Protein AF-A0A497K3C1-F1 (afdb_monomer)

Solvent-accessible surface area (backbone atoms only — not comparable to full-atom values): 4559 Å² total; per-residue (Å²): 132,80,76,80,74,78,77,73,78,70,49,49,22,38,31,38,32,48,83,91,43,78,42,84,46,77,78,39,44,42,70,58,48,60,76,41,36,61,62,55,36,38,76,76,40,48,70,58,27,53,48,54,75,76,42,60,65,48,78,45,78,58,81,43,28,39,38,40,43,72,52,74,78,79,84,122

Structure (mmCIF, N/CA/C/O backbone):
data_AF-A0A497K3C1-F1
#
_entry.id   AF-A0A497K3C1-F1
#
loop_
_atom_site.group_PDB
_atom_site.id
_atom_site.type_symbol
_atom_site.label_atom_id
_atom_site.label_alt_id
_atom_site.label_comp_id
_atom_site.label_asym_id
_atom_site.label_entity_id
_atom_site.label_seq_id
_atom_site.pdbx_PDB_ins_code
_atom_site.Cartn_x
_atom_site.Cartn_y
_atom_site.Cartn_z
_atom_site.occupancy
_atom_site.B_iso_or_equiv
_atom_site.auth_seq_id
_atom_site.auth_comp_id
_atom_site.auth_asym_id
_atom_site.auth_atom_id
_atom_site.pdbx_PDB_model_num
ATOM 1 N N . MET A 1 1 ? -21.174 34.708 8.071 1.00 50.22 1 MET A N 1
ATOM 2 C CA . MET A 1 1 ? -21.360 33.246 8.062 1.00 50.22 1 MET A CA 1
ATOM 3 C C . MET A 1 1 ? -20.171 32.669 7.321 1.00 50.22 1 MET A C 1
ATOM 5 O O . MET A 1 1 ? -20.039 32.948 6.138 1.00 50.22 1 MET A O 1
ATOM 9 N N . HIS A 1 2 ? -19.247 32.018 8.028 1.00 55.88 2 HIS A N 1
ATOM 10 C CA . HIS A 1 2 ? -18.259 31.162 7.371 1.00 55.88 2 HIS A CA 1
ATOM 11 C C . HIS A 1 2 ? -19.023 29.984 6.753 1.00 55.88 2 HIS A C 1
ATOM 13 O O . HIS A 1 2 ? -19.932 29.478 7.419 1.00 55.88 2 HIS A O 1
ATOM 19 N N . PRO A 1 3 ? -18.735 29.572 5.509 1.00 62.25 3 PRO A N 1
ATOM 20 C CA . PRO A 1 3 ? -19.178 28.259 5.067 1.00 62.25 3 PRO A CA 1
ATOM 21 C C . PRO A 1 3 ? -18.569 27.212 6.018 1.00 62.25 3 PRO A C 1
ATOM 23 O O . PRO A 1 3 ? -17.441 27.422 6.475 1.00 62.25 3 PRO A O 1
ATOM 26 N N . PRO A 1 4 ? -19.304 26.142 6.374 1.00 63.00 4 PRO A N 1
ATOM 27 C CA . PRO A 1 4 ? -18.696 25.023 7.075 1.00 63.00 4 PRO A CA 1
ATOM 28 C C . PRO A 1 4 ? -17.539 24.532 6.211 1.00 63.00 4 PRO A C 1
ATOM 30 O O . PRO A 1 4 ? -17.687 24.386 4.995 1.00 63.00 4 PRO A O 1
ATOM 33 N N . GLU A 1 5 ? -16.381 24.413 6.852 1.00 57.81 5 GLU A N 1
ATOM 34 C CA . GLU A 1 5 ? -15.166 23.829 6.304 1.00 57.81 5 GLU A CA 1
ATOM 35 C C . GLU A 1 5 ? -15.562 22.610 5.478 1.00 57.81 5 GLU A C 1
ATOM 37 O O . GLU A 1 5 ? -16.326 21.770 5.956 1.00 57.81 5 GLU A O 1
ATOM 42 N N . SER A 1 6 ? -15.138 22.586 4.211 1.00 56.75 6 SER A N 1
ATOM 43 C CA . SER A 1 6 ? -15.250 21.408 3.367 1.00 56.75 6 SER A CA 1
ATOM 44 C C . SER A 1 6 ? -14.815 20.229 4.218 1.00 56.75 6 SER A C 1
ATOM 46 O O . SER A 1 6 ? -13.657 20.172 4.624 1.00 56.75 6 SER A O 1
ATOM 48 N N . GLU A 1 7 ? -15.756 19.359 4.564 1.00 56.28 7 GLU A N 1
ATOM 49 C CA . GLU A 1 7 ? -15.460 18.083 5.185 1.00 56.28 7 GLU A CA 1
ATOM 50 C C . GLU A 1 7 ? -14.639 17.364 4.115 1.00 56.28 7 GLU A C 1
ATOM 52 O O . GLU A 1 7 ? -15.188 16.828 3.151 1.00 56.28 7 GLU A O 1
ATOM 57 N N . GLU A 1 8 ? -13.312 17.533 4.163 1.00 56.78 8 GLU A N 1
ATOM 58 C CA . GLU A 1 8 ? -12.383 16.727 3.395 1.00 56.78 8 GLU A CA 1
ATOM 59 C C . GLU A 1 8 ? -12.759 15.313 3.789 1.00 56.78 8 GLU A C 1
ATOM 61 O O . GLU A 1 8 ? -12.518 14.884 4.916 1.00 56.78 8 GLU A O 1
ATOM 66 N N . VAL A 1 9 ? -13.486 14.644 2.897 1.00 61.94 9 VAL A N 1
ATOM 67 C CA . VAL A 1 9 ? -13.822 13.239 3.028 1.00 61.94 9 VAL A CA 1
ATOM 68 C C . VAL A 1 9 ? -12.486 12.524 3.0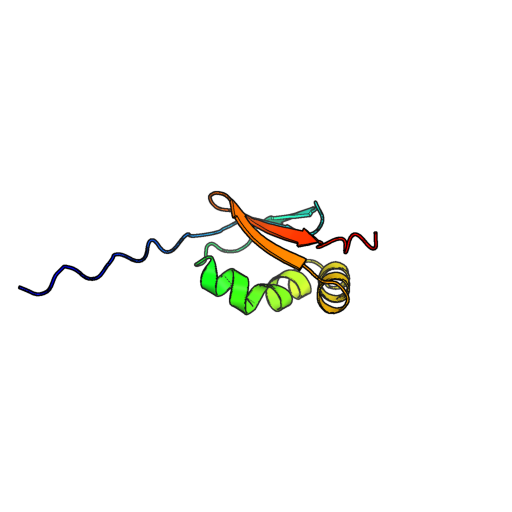44 1.00 61.94 9 VAL A C 1
ATOM 70 O O . VAL A 1 9 ? -11.901 12.241 2.003 1.00 61.94 9 VAL A O 1
ATOM 73 N N . MET A 1 10 ? -11.954 12.338 4.250 1.00 68.19 10 MET A N 1
ATOM 74 C CA . MET A 1 10 ? -10.755 11.568 4.489 1.00 68.19 10 MET A CA 1
ATOM 75 C C . MET A 1 10 ? -11.106 10.146 4.082 1.00 68.19 10 MET A C 1
ATOM 77 O O . MET A 1 10 ? -11.788 9.430 4.813 1.00 68.19 10 MET A O 1
ATOM 81 N N . GLU A 1 11 ? -10.713 9.766 2.869 1.00 83.88 11 GLU A N 1
ATOM 82 C CA . GLU A 1 11 ? -10.883 8.401 2.397 1.00 83.88 11 GLU A CA 1
ATOM 83 C C . GLU A 1 11 ? -10.056 7.499 3.312 1.00 83.88 11 GLU A C 1
ATOM 85 O O . GLU A 1 11 ? -8.834 7.605 3.351 1.00 83.88 11 GLU A O 1
ATOM 90 N N . LEU A 1 12 ? -10.715 6.665 4.111 1.00 92.25 12 LEU A N 1
ATOM 91 C CA . LEU A 1 12 ? -10.042 5.718 4.993 1.00 92.25 12 LEU A CA 1
ATOM 92 C C . LEU A 1 12 ? -9.724 4.443 4.219 1.00 92.25 12 LEU A C 1
ATOM 94 O O . LEU A 1 12 ? -10.562 3.917 3.484 1.00 92.25 12 LEU A O 1
ATOM 98 N N . VAL A 1 13 ? -8.518 3.923 4.421 1.00 93.75 13 VAL A N 1
ATOM 99 C CA . VAL A 1 13 ? -8.064 2.668 3.826 1.00 93.75 13 VAL A CA 1
ATOM 100 C C . VAL A 1 13 ? -7.630 1.699 4.912 1.00 93.75 13 VAL A C 1
ATOM 102 O O . VAL A 1 13 ? -7.014 2.086 5.899 1.00 93.75 13 VAL A O 1
ATOM 105 N N . ASN A 1 14 ? -7.950 0.425 4.716 1.00 94.75 14 ASN A N 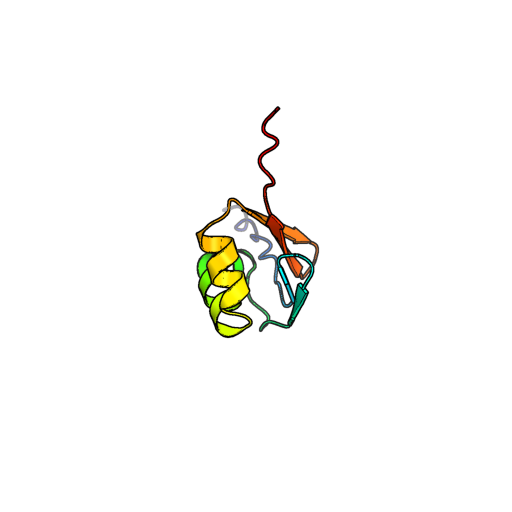1
ATOM 106 C CA . ASN A 1 14 ? -7.537 -0.677 5.591 1.00 94.75 14 ASN A CA 1
ATOM 107 C C . ASN A 1 14 ? -6.953 -1.862 4.802 1.00 94.75 14 ASN A C 1
ATOM 109 O O . ASN A 1 14 ? -6.645 -2.919 5.353 1.00 94.75 14 ASN A O 1
ATOM 113 N N . ARG A 1 15 ? -6.790 -1.686 3.489 1.00 94.81 15 ARG A N 1
ATOM 114 C CA . ARG A 1 15 ? -6.177 -2.662 2.594 1.00 94.81 15 ARG A CA 1
ATOM 115 C C . ARG A 1 15 ? -5.173 -1.979 1.688 1.00 94.81 15 ARG A C 1
ATOM 117 O O . ARG A 1 15 ? -5.388 -0.852 1.247 1.00 94.81 15 ARG A O 1
ATOM 124 N N . LEU A 1 16 ? -4.101 -2.691 1.390 1.00 94.50 16 LEU A N 1
ATOM 125 C CA . LEU A 1 16 ? -3.045 -2.272 0.490 1.00 94.50 16 LEU A CA 1
ATOM 126 C C . LEU A 1 16 ? -2.863 -3.347 -0.578 1.00 94.50 16 LEU A C 1
ATOM 128 O O . LEU A 1 16 ? -2.588 -4.500 -0.265 1.00 94.50 16 LEU A O 1
ATOM 132 N N . VAL A 1 17 ? -3.010 -2.974 -1.842 1.00 93.31 17 VAL A N 1
ATOM 133 C CA . VAL A 1 17 ? -2.847 -3.877 -2.980 1.00 93.31 17 VAL A CA 1
ATOM 134 C C . VAL A 1 17 ? -1.653 -3.407 -3.785 1.00 93.31 17 VAL A C 1
ATOM 136 O O . VAL A 1 17 ? -1.692 -2.338 -4.380 1.00 93.31 17 VAL A O 1
ATOM 139 N N . VAL A 1 18 ? -0.575 -4.182 -3.810 1.00 91.50 18 VAL A N 1
ATOM 140 C CA . VAL A 1 18 ? 0.673 -3.801 -4.478 1.00 91.50 18 VAL A CA 1
ATOM 141 C C . VAL A 1 18 ? 1.127 -4.937 -5.380 1.00 91.50 18 VAL A C 1
ATOM 143 O O . VAL A 1 18 ? 1.278 -6.070 -4.930 1.00 91.50 18 VAL A O 1
ATOM 146 N N . LEU A 1 19 ? 1.341 -4.644 -6.668 1.00 84.81 19 LEU A N 1
ATOM 147 C CA . LEU A 1 19 ? 1.796 -5.624 -7.671 1.00 84.81 19 LEU A CA 1
ATOM 148 C C . LEU A 1 19 ? 0.940 -6.911 -7.713 1.00 84.81 19 LEU A C 1
ATOM 150 O O . LEU A 1 19 ? 1.445 -8.005 -7.955 1.00 84.81 19 LEU A O 1
ATOM 154 N N . GLY A 1 20 ? -0.366 -6.785 -7.459 1.00 84.06 20 GLY A N 1
ATOM 155 C CA . GLY A 1 20 ? -1.307 -7.911 -7.430 1.00 84.06 20 GLY A CA 1
ATOM 156 C C . GLY A 1 20 ? -1.288 -8.746 -6.144 1.00 84.06 20 GLY A C 1
ATOM 157 O O . GLY A 1 20 ? -1.997 -9.746 -6.072 1.00 84.06 20 GLY A O 1
ATOM 158 N N . LYS A 1 21 ? -0.508 -8.353 -5.131 1.00 89.19 21 LYS A N 1
ATOM 159 C CA . LYS A 1 21 ? -0.583 -8.901 -3.772 1.00 89.19 21 LYS A CA 1
ATOM 160 C C . LYS A 1 21 ? -1.430 -7.989 -2.893 1.00 89.19 21 LYS A C 1
ATOM 162 O O . LYS A 1 21 ? -1.280 -6.772 -2.947 1.00 89.19 21 LYS A O 1
ATOM 167 N N . GLU A 1 22 ? -2.285 -8.584 -2.073 1.00 93.25 22 GLU A N 1
ATOM 168 C CA . GLU A 1 22 ? -3.143 -7.867 -1.130 1.00 93.25 22 GLU A CA 1
ATOM 169 C C . GLU A 1 22 ? -2.613 -8.027 0.298 1.00 93.25 22 GLU A C 1
ATOM 171 O O . GLU A 1 22 ? -2.238 -9.125 0.711 1.00 93.25 22 GLU A O 1
ATOM 176 N N . PHE A 1 23 ? -2.609 -6.930 1.048 1.00 93.31 23 PHE A N 1
ATOM 177 C CA . PHE A 1 23 ? -2.190 -6.855 2.440 1.00 93.31 23 PHE A CA 1
ATOM 178 C C . PHE A 1 23 ? -3.252 -6.119 3.255 1.00 93.31 23 PHE A C 1
ATOM 180 O O . PHE A 1 23 ? -3.775 -5.088 2.829 1.00 93.31 23 PHE A O 1
ATOM 187 N N . GLU A 1 24 ? -3.557 -6.628 4.442 1.00 93.31 24 GLU A N 1
ATOM 188 C CA . GLU A 1 24 ? -4.355 -5.892 5.421 1.00 93.31 24 GLU A CA 1
ATOM 189 C C . GLU A 1 24 ? -3.448 -4.919 6.175 1.00 93.31 24 GLU A C 1
ATOM 191 O O . GLU A 1 24 ? -2.366 -5.292 6.633 1.00 93.31 24 GLU A O 1
ATOM 196 N N . ILE A 1 25 ? -3.886 -3.668 6.293 1.00 92.25 25 ILE A N 1
ATOM 197 C CA . ILE A 1 25 ? -3.175 -2.616 7.023 1.00 92.25 25 ILE A CA 1
ATOM 198 C C . ILE A 1 25 ? -4.104 -1.996 8.071 1.00 92.25 25 ILE A C 1
ATOM 200 O O . ILE A 1 25 ? -5.327 -2.067 7.925 1.00 92.25 25 ILE A O 1
ATOM 204 N N . PRO A 1 26 ? -3.556 -1.381 9.133 1.00 90.69 26 PRO A N 1
ATOM 205 C CA . PRO A 1 26 ? -4.363 -0.616 10.073 1.00 90.69 26 PRO A CA 1
ATOM 206 C C . PRO A 1 26 ? -5.195 0.441 9.343 1.00 90.69 26 PRO A C 1
ATOM 208 O O . PRO A 1 26 ? -4.708 1.065 8.401 1.00 90.69 26 PRO A O 1
ATOM 211 N N . GLU A 1 27 ? -6.438 0.639 9.785 1.00 92.38 27 GLU A N 1
ATOM 212 C CA . GLU A 1 27 ? -7.300 1.667 9.207 1.00 92.38 27 GLU A CA 1
ATOM 213 C C . GLU A 1 27 ? -6.684 3.050 9.434 1.00 92.38 27 GLU A C 1
ATOM 215 O O . GLU A 1 27 ? -6.432 3.451 10.572 1.00 92.38 27 GLU A O 1
ATOM 220 N N . MET A 1 28 ? -6.414 3.757 8.341 1.00 92.75 28 MET A N 1
ATOM 221 C CA . MET A 1 28 ? -5.772 5.067 8.363 1.00 92.75 28 MET A CA 1
ATOM 222 C C . MET A 1 28 ? -6.222 5.922 7.170 1.00 92.75 28 MET A C 1
ATOM 224 O O . MET A 1 28 ? -6.760 5.387 6.194 1.00 92.75 28 MET A O 1
ATOM 228 N N . PRO A 1 29 ? -6.012 7.249 7.209 1.00 92.56 29 PRO A N 1
ATOM 229 C CA . PRO A 1 29 ? -6.295 8.121 6.075 1.00 92.56 29 PRO A CA 1
A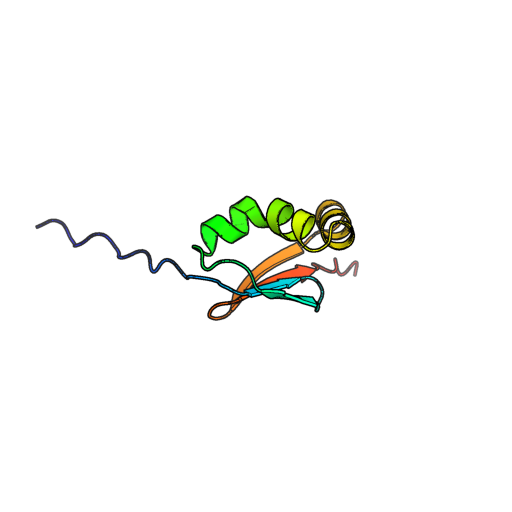TOM 230 C C . PRO A 1 29 ? -5.486 7.719 4.838 1.00 92.56 29 PRO A C 1
ATOM 232 O O . PRO A 1 29 ? -4.282 7.482 4.920 1.00 92.56 29 PRO A O 1
ATOM 235 N N . ALA A 1 30 ? -6.120 7.703 3.669 1.00 90.94 30 ALA A N 1
ATOM 236 C CA . ALA A 1 30 ? -5.483 7.354 2.404 1.00 90.94 30 ALA A CA 1
ATOM 237 C C . ALA A 1 30 ? -4.277 8.244 2.100 1.00 90.94 30 ALA A C 1
ATOM 239 O O . ALA A 1 30 ? -3.262 7.750 1.623 1.00 90.94 30 ALA A O 1
ATOM 240 N N . GLU A 1 31 ? -4.362 9.541 2.392 1.00 90.50 31 GLU A N 1
ATOM 241 C CA . GLU A 1 31 ? -3.244 10.473 2.209 1.00 90.50 31 GLU A CA 1
ATOM 242 C C . GLU A 1 31 ? -2.054 10.128 3.115 1.00 90.50 31 GLU A C 1
ATOM 244 O O . GLU A 1 31 ? -0.906 10.159 2.673 1.00 90.50 31 GLU A O 1
ATOM 249 N N . GLU A 1 32 ? -2.315 9.707 4.354 1.00 91.31 32 GLU A N 1
ATOM 250 C CA . GLU A 1 32 ? -1.275 9.239 5.274 1.00 91.31 32 GLU A CA 1
ATOM 251 C C . GLU A 1 32 ? -0.668 7.911 4.800 1.00 91.31 32 GLU A C 1
ATOM 253 O O . GLU A 1 32 ? 0.556 7.757 4.789 1.00 91.31 32 GLU A O 1
ATOM 258 N N . ALA A 1 33 ? -1.506 6.981 4.333 1.00 91.75 33 ALA A N 1
ATOM 259 C CA . ALA A 1 33 ? -1.066 5.716 3.754 1.00 91.75 33 ALA A CA 1
ATOM 260 C C . ALA A 1 33 ? -0.219 5.929 2.490 1.00 91.75 33 ALA A C 1
ATOM 262 O O . ALA A 1 33 ? 0.785 5.247 2.309 1.00 91.75 33 ALA A O 1
ATOM 263 N N . LYS A 1 34 ? -0.573 6.897 1.631 1.00 90.50 34 LYS A N 1
ATOM 264 C CA . LYS A 1 34 ? 0.219 7.285 0.449 1.00 90.50 34 LYS A CA 1
ATOM 265 C C . LYS A 1 34 ? 1.561 7.881 0.854 1.00 90.50 34 LYS A C 1
ATOM 267 O O . LYS A 1 34 ? 2.589 7.472 0.319 1.00 90.50 34 LYS A O 1
ATOM 272 N N . ALA A 1 35 ? 1.564 8.817 1.803 1.00 91.75 35 ALA A N 1
ATOM 273 C CA . ALA A 1 35 ? 2.783 9.465 2.281 1.00 91.75 35 ALA A CA 1
ATOM 274 C C . ALA A 1 35 ? 3.771 8.460 2.896 1.00 91.75 35 ALA A C 1
ATOM 276 O O . ALA A 1 35 ? 4.981 8.605 2.733 1.00 91.75 35 ALA A O 1
ATOM 277 N N . ASN A 1 36 ? 3.253 7.418 3.552 1.00 91.62 36 ASN A N 1
ATOM 278 C CA . ASN A 1 36 ? 4.043 6.372 4.202 1.00 91.62 36 ASN A CA 1
ATOM 279 C C . ASN A 1 36 ? 4.086 5.049 3.421 1.00 91.62 36 ASN A C 1
ATOM 281 O O . ASN A 1 36 ? 4.539 4.039 3.962 1.00 91.62 36 ASN A O 1
ATOM 285 N N . LEU A 1 37 ? 3.653 5.036 2.155 1.00 90.62 37 LEU A N 1
ATOM 286 C CA . LEU A 1 37 ? 3.448 3.814 1.372 1.00 90.62 37 LEU A CA 1
ATOM 287 C C . LEU A 1 37 ? 4.680 2.914 1.364 1.00 90.62 37 LEU A C 1
ATOM 289 O O . LEU A 1 37 ? 4.592 1.721 1.636 1.00 90.62 37 LEU A O 1
ATOM 293 N N . LEU A 1 38 ? 5.837 3.495 1.056 1.00 91.25 38 LEU A N 1
ATOM 294 C CA . LEU A 1 38 ? 7.076 2.744 0.915 1.00 91.25 38 LEU A CA 1
ATOM 295 C C . LEU A 1 38 ? 7.491 2.081 2.238 1.00 91.25 38 LEU A C 1
ATOM 297 O O . LEU A 1 38 ? 7.943 0.939 2.240 1.00 91.25 38 LEU A O 1
ATOM 301 N N . SER A 1 39 ? 7.292 2.782 3.358 1.00 92.12 39 SER A N 1
ATOM 302 C CA . SER A 1 39 ? 7.549 2.262 4.702 1.00 92.12 39 SER A CA 1
ATOM 303 C C . SER A 1 39 ? 6.612 1.101 5.030 1.00 92.12 39 SER A C 1
ATOM 305 O O . SER A 1 39 ? 7.089 0.044 5.433 1.00 92.12 39 SER A O 1
ATOM 307 N N . LEU A 1 40 ? 5.307 1.263 4.773 1.00 91.38 40 LEU A N 1
ATOM 308 C CA . LEU A 1 40 ? 4.300 0.216 4.979 1.00 91.38 40 LEU A CA 1
ATOM 309 C C . LEU A 1 40 ? 4.628 -1.037 4.160 1.00 91.38 40 LEU A C 1
ATOM 311 O O . LEU A 1 40 ? 4.671 -2.143 4.691 1.00 91.38 40 LEU A O 1
ATOM 315 N N . VAL A 1 41 ? 4.918 -0.866 2.867 1.00 92.12 41 VAL A N 1
ATOM 316 C CA . VAL A 1 41 ? 5.293 -1.978 1.985 1.00 92.12 41 VAL A CA 1
ATOM 317 C C . VAL A 1 41 ? 6.578 -2.640 2.472 1.00 92.12 41 VAL A C 1
ATOM 319 O O . VAL A 1 41 ? 6.660 -3.858 2.448 1.00 92.12 41 VAL A O 1
ATOM 322 N N . ARG A 1 42 ? 7.568 -1.884 2.955 1.00 92.62 42 ARG A N 1
ATOM 323 C CA . ARG A 1 42 ? 8.844 -2.444 3.425 1.00 92.62 42 ARG A CA 1
ATOM 324 C C . ARG A 1 42 ? 8.692 -3.320 4.668 1.00 92.62 42 ARG A C 1
ATOM 326 O O . ARG A 1 42 ? 9.432 -4.293 4.801 1.00 92.62 42 ARG A O 1
ATOM 333 N N . GLU A 1 43 ? 7.759 -2.986 5.557 1.00 92.31 43 GLU A N 1
ATOM 334 C CA . GLU A 1 43 ? 7.427 -3.812 6.725 1.00 92.31 43 GLU A CA 1
ATOM 335 C C . 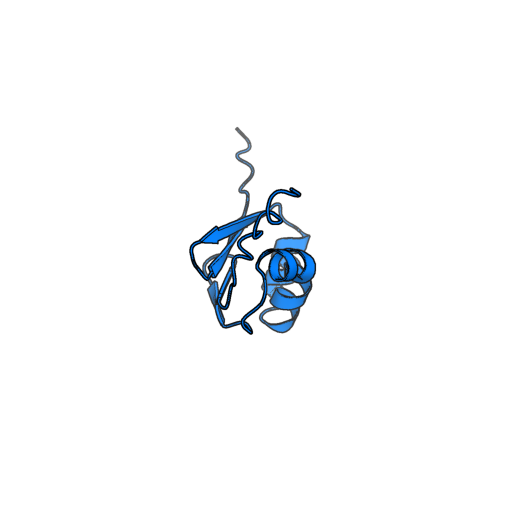GLU A 1 43 ? 6.668 -5.090 6.339 1.00 92.31 43 GLU A C 1
ATOM 337 O O . GLU A 1 43 ? 6.881 -6.136 6.951 1.00 92.31 43 GLU A O 1
ATOM 342 N N . LEU A 1 44 ? 5.813 -5.016 5.315 1.00 90.50 44 LEU A N 1
ATOM 343 C CA . LEU A 1 44 ? 4.999 -6.138 4.839 1.00 90.50 44 LEU A CA 1
ATOM 344 C C . LEU A 1 44 ? 5.783 -7.099 3.934 1.00 90.50 44 LEU A C 1
ATOM 346 O O . LEU A 1 44 ? 5.752 -8.314 4.124 1.00 90.50 44 LEU A O 1
ATOM 350 N N . ASP A 1 45 ? 6.465 -6.554 2.930 1.00 90.44 45 ASP A N 1
ATOM 351 C CA . ASP A 1 45 ? 7.269 -7.273 1.947 1.00 90.44 45 ASP A CA 1
ATOM 352 C C . ASP A 1 45 ? 8.400 -6.357 1.416 1.00 90.44 45 ASP A C 1
ATOM 354 O O . ASP A 1 45 ? 8.202 -5.567 0.482 1.00 90.44 45 ASP A O 1
ATOM 358 N N . PRO A 1 46 ? 9.620 -6.457 1.978 1.00 91.00 46 PRO A N 1
ATOM 359 C CA . PRO A 1 46 ? 10.738 -5.606 1.580 1.00 91.00 46 PRO A CA 1
ATOM 360 C C . PRO A 1 46 ? 11.157 -5.798 0.118 1.00 91.00 46 PRO A C 1
ATOM 362 O O . PRO A 1 46 ? 11.673 -4.858 -0.480 1.00 91.00 46 PRO A O 1
ATOM 365 N N . ALA A 1 47 ? 10.905 -6.965 -0.486 1.00 90.50 47 ALA A N 1
ATOM 366 C CA . ALA A 1 47 ? 11.230 -7.192 -1.893 1.00 90.50 47 ALA A CA 1
ATOM 367 C C . ALA A 1 47 ? 10.323 -6.365 -2.819 1.00 90.50 47 ALA A C 1
ATOM 369 O O . ALA A 1 47 ? 10.782 -5.834 -3.829 1.00 90.50 47 ALA A O 1
ATOM 370 N N . ILE A 1 48 ? 9.046 -6.205 -2.455 1.00 90.00 48 ILE A N 1
ATOM 371 C CA . ILE A 1 48 ? 8.123 -5.321 -3.179 1.00 90.00 48 ILE A CA 1
ATOM 372 C C . ILE A 1 48 ? 8.537 -3.860 -3.006 1.00 90.00 48 ILE A C 1
ATOM 374 O O . ILE A 1 48 ? 8.488 -3.100 -3.970 1.00 90.00 48 ILE A O 1
AT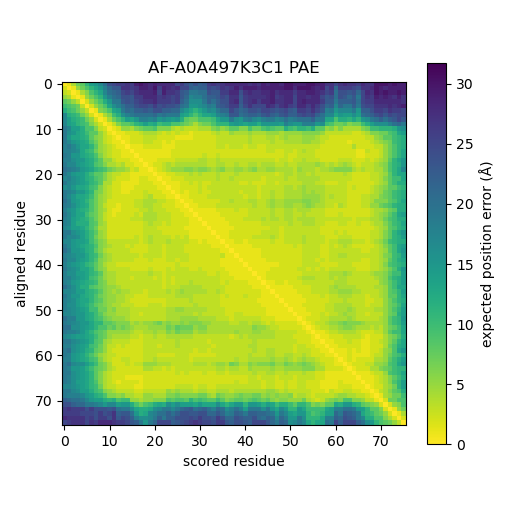OM 378 N N . ALA A 1 49 ? 8.955 -3.459 -1.802 1.00 91.50 49 ALA A N 1
ATOM 379 C CA . ALA A 1 49 ? 9.410 -2.093 -1.555 1.00 91.50 49 ALA A CA 1
ATOM 380 C C . ALA A 1 49 ? 10.617 -1.737 -2.435 1.00 91.50 49 ALA A C 1
ATOM 382 O O . ALA A 1 49 ? 10.614 -0.683 -3.067 1.00 91.50 49 ALA A O 1
ATOM 383 N N . GLU A 1 50 ? 11.596 -2.640 -2.544 1.00 90.44 50 GLU A N 1
ATOM 384 C CA . GLU A 1 50 ? 12.724 -2.476 -3.467 1.00 90.44 50 GLU A CA 1
ATOM 385 C C . GLU A 1 50 ? 12.260 -2.388 -4.931 1.00 90.44 50 GLU A C 1
ATOM 387 O O . GLU A 1 50 ? 12.781 -1.570 -5.692 1.00 90.44 50 GLU A O 1
ATOM 392 N N . GLU A 1 51 ? 11.262 -3.175 -5.352 1.00 88.31 51 GLU A N 1
ATOM 393 C CA . GLU A 1 51 ? 10.712 -3.063 -6.709 1.00 88.31 51 GLU A CA 1
ATOM 394 C C . GLU A 1 51 ? 10.060 -1.692 -6.944 1.00 88.31 51 GLU A C 1
ATOM 396 O O . GLU A 1 51 ? 10.297 -1.085 -7.989 1.00 88.31 51 GLU A O 1
ATOM 401 N N . LEU A 1 52 ? 9.297 -1.172 -5.979 1.00 88.62 52 LEU A N 1
ATOM 402 C CA . LEU A 1 52 ? 8.681 0.155 -6.066 1.00 88.62 52 LEU A CA 1
ATOM 403 C C . LEU A 1 52 ? 9.710 1.293 -6.052 1.00 88.62 52 LEU A C 1
ATOM 405 O O . LEU A 1 52 ? 9.520 2.270 -6.766 1.00 88.62 52 LEU A O 1
ATOM 409 N N . GLU A 1 53 ? 10.807 1.186 -5.298 1.00 88.00 53 GLU A N 1
ATOM 410 C CA . GLU A 1 53 ? 11.888 2.188 -5.327 1.00 88.00 53 GLU A CA 1
ATOM 411 C C . GLU A 1 53 ? 12.562 2.270 -6.704 1.00 88.00 53 GLU A C 1
ATOM 413 O O . GLU A 1 53 ? 12.958 3.349 -7.145 1.00 88.00 53 GLU A O 1
ATOM 418 N N . ASN A 1 54 ? 12.68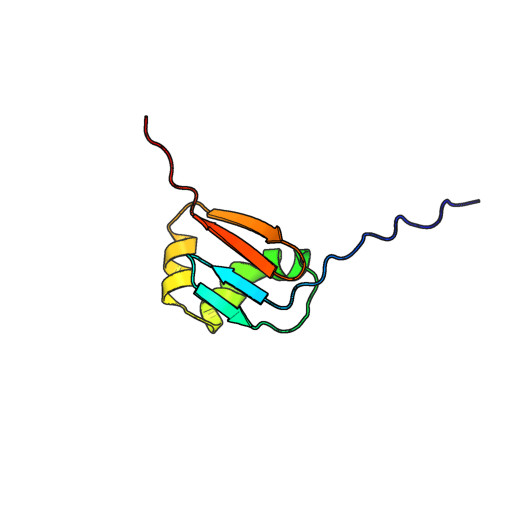4 1.133 -7.394 1.00 86.75 54 ASN A N 1
ATOM 419 C CA . ASN A 1 54 ? 13.389 1.036 -8.672 1.00 86.75 54 ASN A CA 1
ATOM 420 C C . ASN A 1 54 ? 12.481 1.194 -9.905 1.00 86.75 54 ASN A C 1
ATOM 422 O O . ASN A 1 54 ? 12.982 1.208 -11.031 1.00 86.75 54 ASN A O 1
ATOM 426 N N . ASN A 1 55 ? 11.160 1.291 -9.733 1.00 85.62 55 ASN A N 1
ATOM 427 C CA . ASN A 1 55 ? 10.201 1.365 -10.836 1.00 85.62 55 ASN A CA 1
ATOM 428 C C . ASN A 1 55 ? 9.226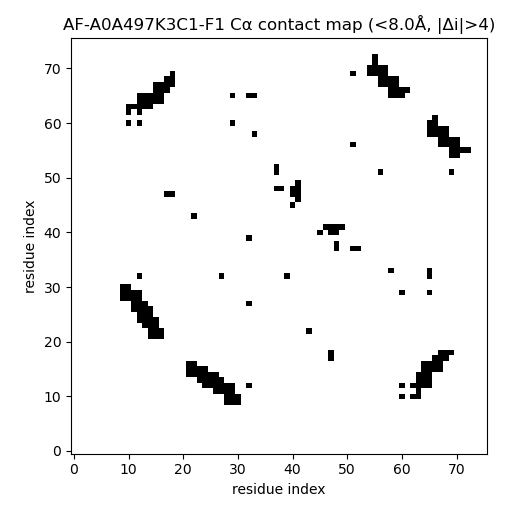 2.529 -10.668 1.00 85.62 55 ASN A C 1
ATOM 430 O O . ASN A 1 55 ? 8.859 2.912 -9.566 1.00 85.62 55 ASN A O 1
ATOM 434 N N . ALA A 1 56 ? 8.731 3.054 -11.788 1.00 86.50 56 ALA A N 1
ATOM 435 C CA . ALA A 1 56 ? 7.627 4.001 -11.750 1.00 86.50 56 ALA A CA 1
ATOM 436 C C . ALA A 1 56 ? 6.329 3.282 -11.345 1.00 86.50 56 ALA A C 1
ATOM 438 O O . ALA A 1 56 ? 5.999 2.216 -11.877 1.00 86.50 56 ALA A O 1
ATOM 439 N N . TYR A 1 57 ? 5.568 3.889 -10.440 1.00 88.88 57 TYR A N 1
ATOM 440 C CA . TYR A 1 57 ? 4.264 3.400 -10.008 1.00 88.88 57 TYR A CA 1
ATOM 441 C C . TYR A 1 57 ? 3.267 4.553 -9.846 1.00 88.88 57 TYR A C 1
ATOM 443 O O . TYR A 1 57 ? 3.655 5.708 -9.689 1.00 88.88 57 TYR A O 1
ATOM 451 N N . ASP A 1 58 ? 1.982 4.220 -9.918 1.00 89.38 58 ASP A N 1
ATOM 452 C CA . ASP A 1 58 ? 0.849 5.092 -9.612 1.00 89.38 58 ASP A CA 1
ATOM 453 C C . ASP A 1 58 ? 0.100 4.514 -8.409 1.00 89.38 58 ASP A C 1
ATOM 455 O O . ASP A 1 58 ? 0.072 3.296 -8.214 1.00 89.38 58 ASP A O 1
ATOM 459 N N . VAL A 1 59 ? -0.506 5.377 -7.600 1.00 91.00 59 VAL A N 1
ATOM 460 C CA . VAL A 1 59 ? -1.235 4.975 -6.393 1.00 91.00 59 VAL A CA 1
ATOM 461 C C . VAL A 1 59 ? -2.641 5.534 -6.464 1.00 91.00 59 VAL A C 1
ATOM 463 O O . VAL A 1 59 ? -2.836 6.741 -6.605 1.00 91.00 59 VAL A O 1
ATOM 466 N N . ARG A 1 60 ? -3.637 4.664 -6.328 1.00 91.19 60 ARG A N 1
ATOM 467 C CA . ARG A 1 60 ? -5.051 5.040 -6.361 1.00 91.19 60 ARG A CA 1
ATOM 468 C C . ARG A 1 60 ? -5.778 4.504 -5.150 1.00 91.19 60 ARG A C 1
ATOM 470 O O . ARG A 1 60 ? -5.393 3.491 -4.582 1.00 91.19 60 ARG A O 1
ATOM 477 N N . VAL A 1 61 ? -6.839 5.197 -4.768 1.00 91.50 61 VAL A N 1
ATOM 478 C CA . VAL A 1 61 ? -7.764 4.725 -3.743 1.00 91.50 61 VAL A CA 1
ATOM 479 C C . VAL A 1 61 ? -8.953 4.109 -4.463 1.00 91.50 61 VAL A C 1
ATOM 481 O O . VAL A 1 61 ? -9.559 4.741 -5.327 1.00 91.50 61 VAL A O 1
ATOM 484 N N . GLU A 1 62 ? -9.264 2.863 -4.134 1.00 90.62 62 GLU A N 1
ATOM 485 C CA . GLU A 1 62 ? -10.429 2.147 -4.640 1.00 90.62 62 GLU A CA 1
ATOM 486 C C . GLU A 1 62 ? -11.259 1.654 -3.454 1.00 90.62 62 GLU A C 1
ATOM 488 O O . GLU A 1 62 ? -10.984 0.619 -2.842 1.00 90.62 62 GLU A O 1
ATOM 493 N N . GLY A 1 63 ? -12.277 2.438 -3.088 1.00 89.56 63 GLY A N 1
ATOM 494 C CA . GLY A 1 63 ? -13.072 2.191 -1.888 1.00 89.56 63 GLY A CA 1
ATOM 495 C C . GLY A 1 63 ? -12.219 2.339 -0.629 1.00 89.56 63 GLY A C 1
ATOM 496 O O . GLY A 1 63 ? -11.752 3.427 -0.326 1.00 89.56 63 GLY A O 1
ATOM 497 N N . ASN A 1 64 ? -12.009 1.238 0.092 1.00 91.88 64 ASN A N 1
ATOM 498 C CA . ASN A 1 64 ? -11.172 1.180 1.296 1.00 91.88 64 ASN A CA 1
ATOM 499 C C . ASN A 1 64 ? -9.786 0.553 1.047 1.00 91.88 64 ASN A C 1
ATOM 501 O O . ASN A 1 64 ? -9.108 0.157 1.999 1.00 91.88 64 ASN A O 1
ATOM 505 N N . ALA A 1 65 ? -9.387 0.397 -0.217 1.00 92.88 65 ALA A N 1
ATOM 506 C CA . ALA A 1 65 ? -8.099 -0.164 -0.596 1.00 92.88 65 ALA A CA 1
ATOM 507 C C . ALA A 1 65 ? -7.212 0.888 -1.269 1.00 92.88 65 ALA A C 1
ATOM 509 O O . ALA A 1 65 ? -7.647 1.603 -2.171 1.00 92.88 65 ALA A O 1
ATOM 510 N N . LEU A 1 66 ? -5.949 0.942 -0.858 1.00 93.56 66 LEU A N 1
ATOM 511 C CA . LEU A 1 66 ? -4.902 1.664 -1.562 1.00 93.56 66 LEU A CA 1
ATOM 512 C C . LEU A 1 66 ? -4.266 0.719 -2.586 1.00 93.56 66 LEU A C 1
ATOM 514 O O . LEU A 1 66 ? -3.679 -0.292 -2.211 1.00 93.56 66 LEU A O 1
ATOM 518 N N . VAL A 1 67 ? -4.393 1.019 -3.873 1.00 93.44 67 VAL A N 1
ATOM 519 C CA . VAL A 1 67 ? -3.925 0.167 -4.970 1.00 93.44 67 VAL A CA 1
ATOM 520 C C . VAL A 1 67 ? -2.726 0.811 -5.656 1.00 93.44 67 VAL A C 1
ATOM 522 O O . VAL A 1 67 ? -2.798 1.942 -6.135 1.00 93.44 67 VAL A O 1
ATOM 525 N N . VAL A 1 68 ? -1.621 0.074 -5.714 1.00 91.94 68 VAL A N 1
ATOM 526 C CA . VAL A 1 68 ? -0.363 0.479 -6.340 1.00 91.94 68 VAL A CA 1
ATOM 527 C C . VAL A 1 68 ? -0.207 -0.238 -7.673 1.00 91.94 68 VAL A C 1
ATOM 529 O O . VAL A 1 68 ? -0.009 -1.456 -7.746 1.00 91.94 68 VAL A O 1
ATOM 532 N N . TYR A 1 69 ? -0.265 0.550 -8.738 1.00 87.00 69 TYR A N 1
ATOM 533 C CA . TYR A 1 69 ? -0.113 0.110 -10.113 1.00 87.00 69 TYR A CA 1
ATOM 534 C C . TYR A 1 69 ? 1.311 0.363 -10.584 1.00 87.00 69 TYR A C 1
ATOM 536 O O . TYR A 1 69 ? 1.802 1.486 -10.520 1.00 87.00 69 TYR A O 1
ATOM 544 N N . ARG A 1 70 ? 1.978 -0.653 -11.134 1.00 85.31 70 ARG A N 1
ATOM 545 C CA . ARG A 1 70 ? 3.248 -0.429 -11.828 1.00 85.31 70 ARG A CA 1
ATOM 546 C C . ARG A 1 70 ? 2.977 0.321 -13.127 1.00 85.31 70 ARG A C 1
ATOM 548 O O . ARG A 1 70 ? 2.263 -0.181 -13.999 1.00 85.31 70 ARG A O 1
ATOM 555 N N . LEU A 1 71 ? 3.584 1.492 -13.287 1.00 78.75 71 LEU A N 1
ATOM 556 C CA . LEU A 1 71 ? 3.596 2.189 -14.564 1.00 78.75 71 LEU A CA 1
ATOM 557 C C . LEU A 1 71 ? 4.587 1.455 -15.460 1.00 78.75 71 LEU A C 1
ATOM 559 O O . LEU A 1 71 ? 5.792 1.698 -15.447 1.00 78.75 71 LEU A O 1
ATOM 563 N N . SER A 1 72 ? 4.065 0.506 -16.231 1.00 64.56 72 SER A N 1
ATOM 564 C CA . SER A 1 72 ? 4.810 -0.050 -17.351 1.00 64.56 72 SER A CA 1
ATOM 565 C C . SER A 1 72 ? 4.990 1.088 -18.346 1.00 64.56 72 SER A C 1
ATOM 567 O O . SER A 1 72 ? 4.032 1.491 -19.005 1.00 64.56 72 SER A O 1
ATOM 569 N N . ALA A 1 73 ? 6.190 1.664 -18.411 1.00 53.69 73 ALA A N 1
ATOM 570 C CA . ALA A 1 73 ? 6.521 2.588 -19.479 1.00 53.69 73 ALA A CA 1
ATOM 571 C C . ALA A 1 73 ? 6.347 1.826 -20.798 1.00 53.69 73 ALA A C 1
ATOM 573 O O . ALA A 1 73 ? 7.134 0.935 -21.122 1.00 53.69 73 ALA A O 1
ATOM 574 N N . PHE A 1 74 ? 5.283 2.141 -21.538 1.00 48.50 74 PHE A N 1
ATOM 575 C CA . PHE A 1 74 ? 5.168 1.753 -22.933 1.00 48.50 74 PHE A CA 1
ATOM 576 C C . PHE A 1 74 ? 6.251 2.531 -23.681 1.00 48.50 74 PHE A C 1
ATOM 578 O O . PHE A 1 74 ? 6.041 3.670 -24.092 1.00 48.50 74 PHE A O 1
ATOM 585 N N . PHE A 1 75 ? 7.438 1.940 -23.808 1.00 50.81 75 PHE A N 1
ATOM 586 C CA . PHE A 1 75 ? 8.375 2.330 -24.851 1.00 50.81 75 PHE A CA 1
ATOM 587 C C . PHE A 1 75 ? 7.763 1.860 -26.175 1.00 50.81 75 PHE A C 1
ATOM 589 O O . PHE A 1 75 ? 7.887 0.692 -26.542 1.00 50.81 75 PHE A O 1
ATOM 596 N N . GLY A 1 76 ? 6.995 2.752 -26.803 1.00 42.47 76 GLY A N 1
ATOM 597 C CA . GLY A 1 76 ? 6.635 2.674 -28.217 1.00 42.47 76 GLY A CA 1
ATOM 598 C C . GLY A 1 76 ? 7.753 3.231 -29.081 1.00 42.47 76 GLY A C 1
ATOM 599 O O . GLY A 1 76 ? 8.396 4.209 -28.635 1.00 42.47 76 GLY A O 1
#

pLDDT: mean 83.85, std 14.07, range [42.47, 94.81]

Secondary structure (DSSP, 8-state):
-PPP-------EEEEEEETTEEEEEEEEEHHHHHHTHHHHHHHH-HHHHHHHHHS-EEEEEETTEEEEEE------

Sequence (76 aa):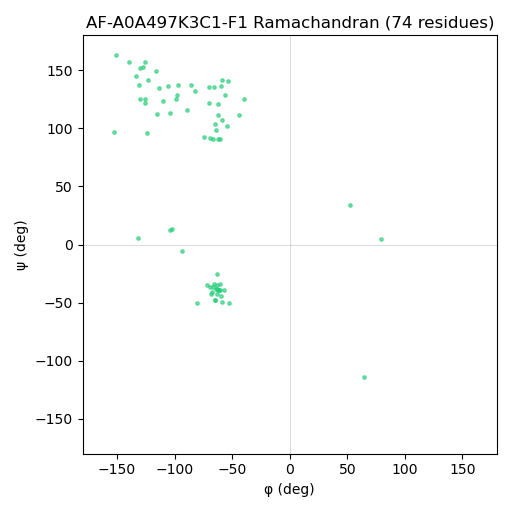
MHPPESEEVMELVNRLVVLGKEFEIPEMPAEEAKANLLSLVRELDPAIAEELENNAYDVRVEGNALVVYRLSAFFG

Foldseek 3Di:
DDDPDPPPPQQWAQWEAAPNDIDGHPTDGPVVCVVCVLVVCCVVPVVSSVVPVVFDWDWDDDRRYIYIGTPPPPPD

Mean predicted aligned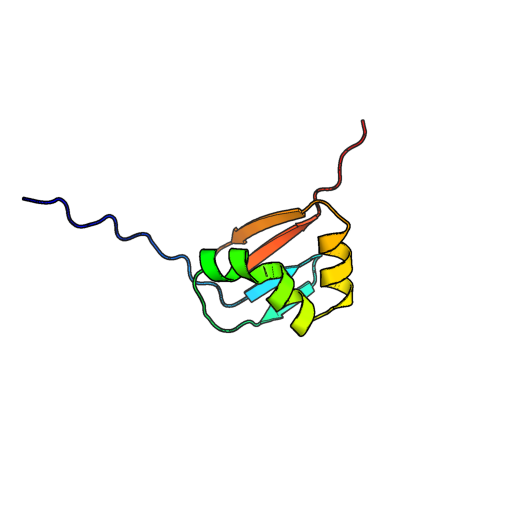 error: 7.47 Å

Nearest PDB structures (foldseek):
  6nq3-assembly1_B-3  TM=2.880E-01  e=2.814E+00  Homo sapiens
  8g1r-assembly1_D  TM=2.854E-01  e=3.421E+00  Vibrio phage ICP1_2011_A
  7vig-assembly1_D  TM=3.163E-01  e=8.504E+00  Homo sapiens

Radius of gyration: 14.76 Å; Cα contacts (8 Å, |Δi|>4): 111; chains: 1; bounding box: 35×42×38 Å